Protein AF-A0A7J3FSD2-F1 (afdb_monomer_lite)

Foldseek 3Di:
DQDFDQQFKDKVNFRWDPDDWDWADPPPPPHTDIDTHTDPVVVVVVDDAAKDKIKIWGDRDPDIDIDIDIDGDFDADPVRHTDDPDDPDDDPPPDDDDDDDPDDDDDDDD

Sequence (110 aa):
MESVDVGTIRLEGVSAEPHPIELGDHDGDGVPDLMVKFDRSAVQSLLEPGEKELTVTGNWHAVLFKGSDVIRVIELDKDGKKVPLGRSGEHPGQSGQGSSRGEKRKPKAH

Radius of gyration: 27.94 Å; chains: 1; bounding box: 56×41×90 Å

Structure (mmCIF, N/CA/C/O backbone):
data_AF-A0A7J3FSD2-F1
#
_entry.id   AF-A0A7J3FSD2-F1
#
loop_
_atom_site.group_PDB
_atom_site.id
_atom_site.type_symbol
_atom_site.label_atom_id
_atom_site.label_alt_id
_atom_site.label_comp_id
_atom_site.label_asym_id
_atom_site.label_entity_id
_atom_site.label_seq_id
_atom_site.pdbx_PDB_ins_code
_atom_site.Cartn_x
_atom_site.Cartn_y
_atom_site.Cartn_z
_atom_site.occupancy
_atom_site.B_iso_or_equiv
_atom_site.auth_seq_id
_atom_site.auth_comp_id
_atom_site.auth_asym_id
_atom_site.auth_atom_id
_atom_site.pdbx_PDB_model_num
ATOM 1 N N . MET A 1 1 ? 15.103 -10.513 -16.582 1.00 47.69 1 MET A N 1
ATOM 2 C CA . MET A 1 1 ? 13.772 -10.197 -16.037 1.00 47.69 1 MET A CA 1
ATOM 3 C C . MET A 1 1 ? 13.987 -9.027 -15.110 1.00 47.69 1 MET A C 1
ATOM 5 O O . MET A 1 1 ? 14.665 -9.188 -14.106 1.00 47.69 1 MET A O 1
ATOM 9 N N . GLU A 1 2 ? 13.577 -7.845 -15.548 1.00 58.09 2 GLU A N 1
ATOM 10 C CA . GLU A 1 2 ? 13.629 -6.623 -14.748 1.00 58.09 2 GLU A CA 1
ATOM 11 C C . GLU A 1 2 ? 12.420 -6.676 -13.816 1.00 58.09 2 GLU A C 1
ATOM 13 O O . GLU A 1 2 ? 11.291 -6.782 -14.287 1.00 58.09 2 GLU A O 1
ATOM 18 N N . SER A 1 3 ? 12.659 -6.755 -12.510 1.00 69.06 3 SER A N 1
ATOM 19 C CA . SER A 1 3 ? 11.612 -6.930 -11.503 1.00 69.06 3 SER A CA 1
ATOM 20 C C . SER A 1 3 ? 11.653 -5.782 -10.505 1.00 69.06 3 SER A C 1
ATOM 22 O O . SER A 1 3 ? 12.734 -5.313 -10.143 1.00 69.06 3 SER A O 1
ATOM 24 N N . VAL A 1 4 ? 10.484 -5.371 -10.017 1.00 79.88 4 VAL A N 1
ATOM 25 C CA . VAL A 1 4 ? 10.365 -4.476 -8.858 1.00 79.88 4 VAL A CA 1
ATOM 26 C C . VAL A 1 4 ? 11.096 -5.081 -7.658 1.00 79.88 4 VAL A C 1
ATOM 28 O O . VAL A 1 4 ? 10.987 -6.282 -7.398 1.00 79.88 4 VAL A O 1
ATOM 31 N N . ASP A 1 5 ? 11.806 -4.249 -6.896 1.00 87.06 5 ASP A N 1
ATOM 32 C CA . ASP A 1 5 ? 12.377 -4.669 -5.618 1.00 87.06 5 ASP A CA 1
ATOM 33 C C . ASP A 1 5 ? 11.282 -4.680 -4.540 1.00 87.06 5 ASP A C 1
ATOM 35 O O . ASP A 1 5 ? 10.929 -3.640 -3.977 1.00 87.06 5 ASP A O 1
ATOM 39 N N . VAL A 1 6 ? 10.745 -5.868 -4.244 1.00 90.06 6 VAL A N 1
ATOM 40 C CA . VAL A 1 6 ? 9.673 -6.066 -3.252 1.00 90.06 6 VAL A CA 1
ATOM 41 C C . VAL A 1 6 ? 10.030 -5.482 -1.884 1.00 90.06 6 VAL A C 1
ATOM 43 O O . VAL A 1 6 ? 9.164 -4.913 -1.223 1.00 90.06 6 VAL A O 1
ATOM 46 N N . GLY A 1 7 ? 11.303 -5.536 -1.475 1.00 91.12 7 GLY A N 1
ATOM 47 C CA . GLY A 1 7 ? 11.747 -5.014 -0.178 1.00 91.12 7 GLY A CA 1
ATOM 48 C C . GLY A 1 7 ? 11.634 -3.492 -0.054 1.00 91.12 7 GLY A C 1
ATOM 49 O O . GLY A 1 7 ? 11.686 -2.946 1.050 1.00 91.12 7 GLY A O 1
ATOM 50 N N . THR A 1 8 ? 11.460 -2.798 -1.179 1.00 94.50 8 THR A N 1
ATOM 51 C CA . THR A 1 8 ? 11.295 -1.342 -1.225 1.00 94.50 8 THR A CA 1
ATOM 52 C C . THR A 1 8 ? 9.836 -0.906 -1.265 1.00 94.50 8 THR A C 1
ATOM 54 O O . THR A 1 8 ? 9.565 0.281 -1.077 1.00 94.50 8 THR A O 1
ATOM 57 N N . ILE A 1 9 ? 8.901 -1.838 -1.482 1.00 96.12 9 ILE A N 1
ATOM 58 C CA . ILE A 1 9 ? 7.482 -1.520 -1.608 1.00 96.12 9 ILE A CA 1
ATOM 59 C C . ILE A 1 9 ? 6.921 -1.095 -0.252 1.00 96.12 9 ILE A C 1
ATOM 61 O O . ILE A 1 9 ? 7.082 -1.784 0.761 1.00 96.12 9 ILE A O 1
ATOM 65 N N . ARG A 1 10 ? 6.228 0.046 -0.242 1.00 97.31 10 ARG A N 1
ATOM 66 C CA . ARG A 1 10 ? 5.559 0.604 0.932 1.00 97.31 10 ARG A CA 1
ATOM 67 C C . ARG A 1 10 ? 4.143 1.048 0.608 1.00 97.31 10 ARG A C 1
ATOM 69 O O . ARG A 1 10 ? 3.957 1.806 -0.341 1.00 97.31 10 ARG A O 1
ATOM 76 N N . LEU A 1 11 ? 3.189 0.658 1.448 1.00 97.50 11 LEU A N 1
ATOM 77 C CA . LEU A 1 11 ? 1.818 1.171 1.472 1.00 97.50 11 LEU A CA 1
ATOM 78 C C . LEU A 1 11 ? 1.687 2.142 2.644 1.00 97.50 11 LEU A C 1
ATOM 80 O O . LEU A 1 11 ? 1.789 1.716 3.791 1.00 97.50 11 LEU A O 1
ATOM 84 N N . GLU A 1 12 ? 1.521 3.439 2.375 1.00 96.81 12 GLU A N 1
ATOM 85 C CA . GLU A 1 1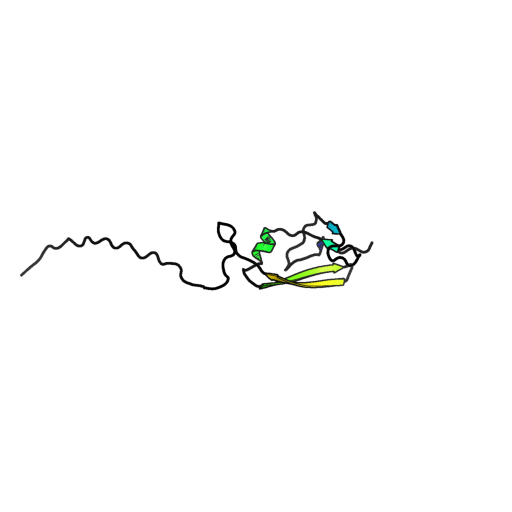2 ? 1.468 4.471 3.432 1.00 96.81 12 GLU A CA 1
ATOM 86 C C . GLU A 1 12 ? 2.638 4.366 4.444 1.00 96.81 12 GLU A C 1
ATOM 88 O O . GLU A 1 12 ? 2.505 4.596 5.644 1.00 96.81 12 GLU A O 1
ATOM 93 N N . GLY A 1 13 ? 3.815 3.956 3.956 1.00 95.25 13 GLY A N 1
ATOM 94 C CA . GLY A 1 13 ? 5.019 3.739 4.764 1.00 95.25 13 GLY A CA 1
ATOM 95 C C . GLY A 1 13 ? 5.195 2.325 5.338 1.00 95.25 13 GLY A C 1
ATOM 96 O O . GLY A 1 13 ? 6.328 1.974 5.684 1.00 95.25 13 GLY A O 1
ATOM 97 N N . VAL A 1 14 ? 4.149 1.491 5.373 1.00 97.12 14 VAL A N 1
ATOM 98 C CA . VAL A 1 14 ? 4.208 0.084 5.819 1.00 97.12 14 VAL A CA 1
ATOM 99 C C . VAL A 1 14 ? 4.897 -0.765 4.761 1.00 97.12 14 VAL A C 1
ATOM 101 O O . VAL A 1 14 ? 4.464 -0.792 3.612 1.00 97.12 14 VAL A O 1
ATOM 104 N N . SER A 1 15 ? 5.969 -1.457 5.145 1.00 97.31 15 SER A N 1
ATOM 105 C CA . SER A 1 15 ? 6.719 -2.332 4.240 1.00 97.31 15 SER A CA 1
ATOM 106 C C . SER A 1 15 ? 5.895 -3.546 3.808 1.00 97.31 15 SER A C 1
ATOM 108 O O . SER A 1 15 ? 5.198 -4.145 4.629 1.00 97.31 15 SER A O 1
ATOM 110 N N . ALA A 1 16 ? 6.027 -3.931 2.539 1.00 96.88 16 ALA A N 1
ATOM 111 C CA . ALA A 1 16 ? 5.499 -5.196 2.044 1.00 96.88 16 ALA A CA 1
ATOM 112 C C . ALA A 1 16 ? 6.163 -6.392 2.742 1.00 96.88 16 ALA A C 1
ATOM 114 O O . ALA A 1 16 ? 7.343 -6.357 3.107 1.00 96.88 16 ALA A O 1
ATOM 115 N N . GLU A 1 17 ? 5.401 -7.468 2.910 1.00 95.56 17 GLU A N 1
ATOM 116 C CA . GLU A 1 17 ? 5.940 -8.746 3.346 1.00 95.56 17 GLU A CA 1
ATOM 117 C C . GLU A 1 17 ? 6.797 -9.349 2.225 1.00 95.56 17 GLU A C 1
ATOM 119 O O . GLU A 1 17 ? 6.391 -9.338 1.060 1.00 95.56 17 GLU A O 1
ATOM 124 N N . PRO A 1 18 ? 7.971 -9.918 2.549 1.00 90.50 18 PRO A N 1
ATOM 125 C CA . PRO A 1 18 ? 8.826 -10.531 1.539 1.00 90.50 18 PRO A CA 1
ATOM 126 C C . PRO A 1 18 ? 8.195 -11.790 0.933 1.00 90.50 18 PRO A C 1
ATOM 128 O O . PRO A 1 18 ? 8.567 -12.175 -0.167 1.00 90.50 18 PRO A O 1
ATOM 131 N N . HIS A 1 19 ? 7.282 -12.450 1.654 1.00 89.50 19 HIS A N 1
ATOM 132 C CA . HIS A 1 19 ? 6.527 -13.614 1.199 1.00 89.50 19 HIS A CA 1
ATOM 133 C C . HIS A 1 19 ? 5.168 -13.661 1.918 1.00 89.50 19 HIS A C 1
ATOM 135 O O . HIS A 1 19 ? 5.123 -13.318 3.099 1.00 89.50 19 HIS A O 1
ATOM 141 N N . PRO A 1 20 ? 4.103 -14.170 1.273 1.00 91.25 20 PRO A N 1
ATOM 142 C CA . PRO A 1 20 ? 4.074 -14.671 -0.101 1.00 91.25 20 PRO A CA 1
ATOM 143 C C . PRO A 1 20 ? 4.048 -13.542 -1.143 1.00 91.25 20 PRO A C 1
ATOM 145 O O . PRO A 1 20 ? 3.492 -12.472 -0.904 1.00 91.25 20 PRO A O 1
ATOM 148 N N . ILE A 1 21 ? 4.626 -13.825 -2.310 1.00 90.44 21 ILE A N 1
ATOM 149 C CA . ILE A 1 21 ? 4.544 -12.999 -3.519 1.00 90.44 21 ILE A CA 1
ATOM 150 C C . ILE A 1 21 ? 3.830 -13.832 -4.583 1.00 90.44 21 ILE A C 1
ATOM 152 O O . ILE A 1 21 ? 4.119 -15.023 -4.722 1.00 90.44 21 ILE A O 1
ATOM 156 N N . GLU A 1 22 ? 2.917 -13.217 -5.326 1.00 90.12 22 GLU A N 1
ATOM 157 C CA . GLU A 1 22 ? 2.181 -13.865 -6.412 1.00 90.12 22 GLU A CA 1
ATOM 158 C C . GLU A 1 22 ? 2.396 -13.092 -7.717 1.00 90.12 22 GLU A C 1
ATOM 160 O O . GLU A 1 22 ? 2.443 -11.862 -7.718 1.00 90.12 22 GLU A O 1
ATOM 165 N N . LEU A 1 23 ? 2.588 -13.838 -8.806 1.00 89.94 23 LEU A N 1
ATOM 166 C CA . LEU A 1 23 ? 2.744 -13.311 -10.159 1.00 89.94 23 LEU A CA 1
ATOM 167 C C . LEU A 1 23 ? 1.596 -13.845 -11.015 1.00 89.94 23 LEU A C 1
ATOM 169 O O . LEU A 1 23 ? 1.460 -15.064 -11.151 1.00 89.94 23 LEU A O 1
ATOM 173 N N . GLY A 1 24 ? 0.801 -12.954 -11.599 1.00 88.38 24 GLY A N 1
ATOM 174 C CA . GLY A 1 24 ? -0.374 -13.310 -12.396 1.00 88.38 24 GLY A CA 1
ATOM 175 C C . GLY A 1 24 ? -0.983 -12.088 -13.070 1.00 88.38 24 GLY A C 1
ATOM 176 O O . GLY A 1 24 ? -0.728 -10.979 -12.644 1.00 88.38 24 GLY A O 1
ATOM 177 N N . ASP A 1 25 ? -1.753 -12.283 -14.133 1.00 90.81 25 ASP A N 1
ATOM 178 C CA . ASP A 1 25 ? -2.474 -11.203 -14.820 1.00 90.81 25 ASP A CA 1
ATOM 179 C C . ASP A 1 25 ? -3.812 -10.963 -14.097 1.00 90.81 25 ASP A C 1
ATOM 181 O O . ASP A 1 25 ? -4.747 -11.764 -14.212 1.00 90.81 25 ASP A O 1
ATOM 185 N N . HIS A 1 26 ? -3.859 -9.935 -13.251 1.00 88.75 26 HIS A N 1
ATOM 186 C CA . HIS A 1 26 ? -4.988 -9.640 -12.372 1.00 88.75 26 HIS A CA 1
ATOM 187 C C . HIS A 1 26 ? -5.928 -8.575 -12.938 1.00 88.75 26 HIS A C 1
ATOM 189 O O . HIS A 1 26 ? -7.068 -8.488 -12.464 1.00 88.75 26 HIS A O 1
ATOM 195 N N . ASP A 1 27 ? -5.502 -7.811 -13.945 1.00 88.50 27 ASP A N 1
ATOM 196 C CA . ASP A 1 27 ? -6.334 -6.816 -14.627 1.00 88.50 27 ASP A CA 1
ATOM 197 C C . ASP A 1 27 ? -6.743 -7.202 -16.065 1.00 88.50 27 ASP A C 1
ATOM 199 O O . ASP A 1 27 ? -7.661 -6.597 -16.629 1.00 88.50 27 ASP A O 1
ATOM 203 N N . GLY A 1 28 ? -6.190 -8.290 -16.603 1.00 91.81 28 GLY A N 1
ATOM 204 C CA . GLY A 1 28 ? -6.570 -8.894 -17.877 1.00 91.81 28 GLY A CA 1
ATOM 205 C C . GLY A 1 28 ? -5.906 -8.254 -19.094 1.00 91.81 28 GLY A C 1
ATOM 206 O O . GLY A 1 28 ? -6.449 -8.373 -20.200 1.00 91.81 28 GLY A O 1
ATOM 207 N N . ASP A 1 29 ? -4.784 -7.556 -18.920 1.00 94.12 29 ASP A N 1
ATOM 208 C CA . ASP A 1 29 ? -4.060 -6.894 -20.007 1.00 94.12 29 ASP A CA 1
ATOM 209 C C . ASP A 1 29 ? -3.029 -7.803 -20.716 1.00 94.12 29 ASP A C 1
ATOM 211 O O . ASP A 1 29 ? -2.473 -7.438 -21.760 1.00 94.12 29 ASP A O 1
ATOM 215 N N . GLY A 1 30 ? -2.829 -9.025 -20.211 1.00 92.19 30 GLY A N 1
ATOM 216 C CA . GLY A 1 30 ? -1.872 -10.002 -20.728 1.00 92.19 30 GLY A CA 1
ATOM 217 C C . GLY A 1 30 ? -0.436 -9.819 -20.222 1.00 92.19 30 GLY A C 1
ATOM 218 O O . GLY A 1 30 ? 0.454 -10.566 -20.650 1.00 92.19 30 GLY A O 1
ATOM 219 N N . VAL A 1 31 ? -0.191 -8.863 -19.324 1.00 89.25 31 VAL A N 1
ATOM 220 C CA . VAL A 1 31 ? 1.075 -8.618 -18.630 1.00 89.25 31 VAL A CA 1
ATOM 221 C C . VAL A 1 31 ? 0.962 -9.151 -17.193 1.00 89.25 31 VAL A C 1
ATOM 223 O O . VAL A 1 31 ? -0.009 -8.884 -16.501 1.00 89.25 31 VAL A O 1
ATOM 226 N N . PRO A 1 32 ? 1.936 -9.938 -16.696 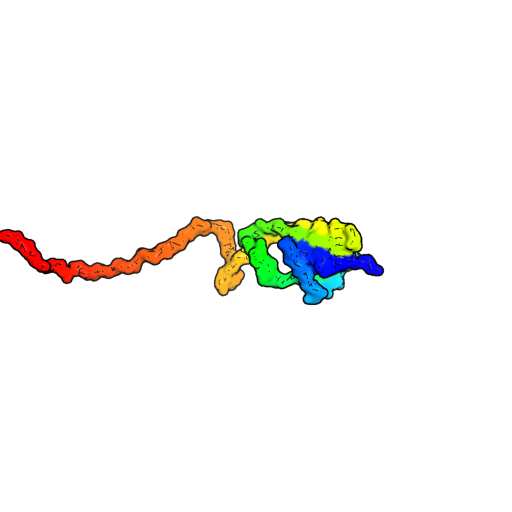1.00 87.88 32 PRO A N 1
ATOM 227 C CA . PRO A 1 32 ? 1.891 -10.399 -15.312 1.00 87.88 32 PRO A CA 1
ATOM 228 C C . PRO A 1 32 ? 2.051 -9.248 -14.310 1.00 87.88 32 PRO A C 1
ATOM 230 O O . PRO A 1 32 ? 3.073 -8.557 -14.311 1.00 87.88 32 PRO A O 1
ATOM 233 N N . ASP A 1 33 ? 1.105 -9.134 -13.388 1.00 88.75 33 ASP A N 1
ATOM 234 C CA . ASP A 1 33 ? 1.167 -8.268 -12.221 1.00 88.75 33 ASP A CA 1
ATOM 235 C C . ASP A 1 33 ? 1.943 -8.910 -11.073 1.00 88.75 33 ASP A C 1
ATOM 237 O O . ASP A 1 33 ? 1.952 -10.128 -10.864 1.00 88.75 33 ASP A O 1
ATOM 241 N N . LEU A 1 34 ? 2.556 -8.045 -10.269 1.00 90.00 34 LEU A N 1
ATOM 242 C CA . LEU A 1 34 ? 3.174 -8.396 -9.002 1.00 90.00 34 LEU A CA 1
ATOM 243 C C . LEU A 1 34 ? 2.211 -8.096 -7.852 1.00 90.00 34 LEU A C 1
ATOM 245 O O . LEU A 1 34 ? 1.966 -6.935 -7.525 1.00 90.00 34 LEU A O 1
ATOM 249 N N . MET A 1 35 ? 1.744 -9.137 -7.168 1.00 92.19 35 MET A N 1
ATOM 250 C CA . MET A 1 35 ? 0.990 -8.994 -5.928 1.00 92.19 35 MET A CA 1
ATOM 251 C C . MET A 1 35 ? 1.870 -9.247 -4.707 1.00 92.19 35 MET A C 1
ATOM 253 O O . MET A 1 35 ? 2.544 -10.273 -4.591 1.00 92.19 35 MET A O 1
ATOM 257 N N . VAL A 1 36 ? 1.786 -8.332 -3.744 1.00 94.06 36 VAL A N 1
ATOM 258 C CA . VAL A 1 36 ? 2.447 -8.432 -2.438 1.00 94.06 36 VAL A CA 1
ATOM 259 C C . VAL A 1 36 ? 1.424 -8.385 -1.310 1.00 94.06 36 VAL A C 1
ATOM 261 O O . VAL A 1 36 ? 0.285 -7.945 -1.491 1.00 94.06 36 VAL A O 1
ATOM 264 N N . LYS A 1 37 ? 1.820 -8.856 -0.129 1.00 95.25 37 LYS A N 1
AT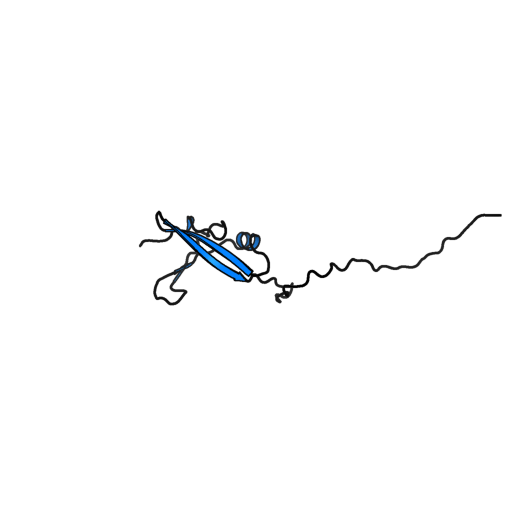OM 265 C CA . LYS A 1 37 ? 1.007 -8.787 1.090 1.00 95.25 37 LYS A CA 1
ATOM 266 C C . LYS A 1 37 ? 1.602 -7.779 2.068 1.00 95.25 37 LYS A C 1
ATOM 268 O O . LYS A 1 37 ? 2.770 -7.417 1.971 1.00 95.25 37 LYS A O 1
ATOM 273 N N . PHE A 1 38 ? 0.776 -7.315 2.994 1.00 96.19 38 PHE A N 1
ATOM 274 C CA . PHE A 1 38 ? 1.161 -6.411 4.073 1.00 96.19 38 PHE A CA 1
ATOM 275 C C . PHE A 1 38 ? 0.605 -6.955 5.381 1.00 96.19 38 PHE A C 1
ATOM 277 O O . PHE A 1 38 ? -0.473 -7.564 5.384 1.00 96.19 38 PHE A O 1
ATOM 284 N N . ASP A 1 39 ? 1.295 -6.673 6.486 1.00 96.00 39 ASP A N 1
ATOM 285 C CA . ASP A 1 39 ? 0.773 -7.010 7.804 1.00 96.00 39 ASP A CA 1
ATOM 286 C C . ASP A 1 39 ? -0.577 -6.317 8.024 1.00 96.00 39 ASP A C 1
ATOM 288 O O . ASP A 1 39 ? -0.717 -5.091 7.941 1.00 96.00 39 ASP A O 1
ATOM 292 N N . ARG A 1 40 ? -1.592 -7.129 8.319 1.00 94.12 40 ARG A N 1
ATOM 293 C CA . ARG A 1 40 ? -2.965 -6.648 8.453 1.00 94.12 40 ARG A CA 1
ATOM 294 C C . ARG A 1 40 ? -3.102 -5.655 9.600 1.00 94.12 40 ARG A C 1
ATOM 296 O O . ARG A 1 40 ? -3.846 -4.690 9.456 1.00 94.12 40 ARG A O 1
ATOM 303 N N . SER A 1 41 ? -2.431 -5.895 10.727 1.00 95.38 41 SER A N 1
ATOM 304 C CA . SER A 1 41 ? -2.572 -5.047 11.913 1.00 95.38 41 SER A CA 1
ATOM 305 C C . SER A 1 41 ? -1.961 -3.662 11.691 1.00 95.38 41 SER A C 1
ATOM 307 O O . SER A 1 41 ? -2.583 -2.653 12.027 1.00 95.38 41 SER A O 1
ATOM 309 N N . ALA A 1 42 ? -0.809 -3.608 11.021 1.00 96.00 42 ALA A N 1
ATOM 310 C CA . ALA A 1 42 ? -0.138 -2.385 10.621 1.00 96.00 42 ALA A CA 1
ATOM 311 C C . ALA A 1 42 ? -1.009 -1.579 9.656 1.00 96.00 42 ALA A C 1
ATOM 313 O O . ALA A 1 42 ? -1.267 -0.409 9.918 1.00 96.00 42 ALA A O 1
ATOM 314 N N . VAL A 1 43 ? -1.547 -2.202 8.602 1.00 94.88 43 VAL A N 1
ATOM 315 C CA . VAL A 1 43 ? -2.434 -1.500 7.658 1.00 94.88 43 VAL A CA 1
ATOM 316 C C . VAL A 1 43 ? -3.715 -1.027 8.345 1.00 94.88 43 VAL A C 1
ATOM 318 O O . VAL A 1 43 ? -4.107 0.120 8.165 1.00 94.88 43 VAL A O 1
ATOM 321 N N . GLN A 1 44 ? -4.347 -1.853 9.184 1.00 93.56 44 GLN A N 1
ATOM 322 C CA . GLN A 1 44 ? -5.555 -1.455 9.917 1.00 93.56 44 GLN A CA 1
ATOM 323 C C . GLN A 1 44 ? -5.321 -0.249 10.834 1.00 93.56 44 GLN A C 1
ATOM 325 O O . GLN A 1 44 ? -6.219 0.573 10.971 1.00 93.56 44 GLN A O 1
ATOM 330 N N . SER A 1 45 ? -4.126 -0.108 11.416 1.00 94.19 45 SER A N 1
ATOM 331 C CA . SER A 1 45 ? -3.792 1.039 12.270 1.00 94.19 45 SER A CA 1
ATOM 332 C C . SER A 1 45 ? -3.719 2.381 11.525 1.00 94.19 45 SER A C 1
ATOM 334 O O . SER A 1 45 ? -3.749 3.430 12.162 1.00 94.19 45 SER A O 1
ATOM 336 N N . LEU A 1 46 ? -3.650 2.354 10.188 1.00 93.31 46 LEU A N 1
ATOM 337 C CA . LEU A 1 46 ? -3.604 3.540 9.326 1.00 93.31 46 LEU A CA 1
ATOM 338 C C . LEU A 1 46 ? -4.977 3.966 8.790 1.00 93.31 46 LEU A C 1
ATOM 340 O O . LEU A 1 46 ? -5.091 5.001 8.127 1.00 93.31 46 LEU A O 1
ATOM 344 N N . LEU A 1 47 ? -6.001 3.140 9.006 1.00 93.75 47 LEU A N 1
ATOM 345 C CA . LEU A 1 47 ? -7.301 3.275 8.366 1.00 93.75 47 LEU A CA 1
ATOM 346 C C . LEU A 1 47 ? -8.361 3.751 9.355 1.00 93.75 47 LEU A C 1
ATOM 348 O O . LEU A 1 47 ? -8.491 3.232 10.460 1.00 93.75 47 LEU A O 1
ATOM 352 N N . GLU A 1 48 ? -9.183 4.686 8.894 1.00 92.00 48 GLU A N 1
ATOM 353 C CA . GLU A 1 48 ? -10.388 5.146 9.580 1.00 92.00 48 GLU A CA 1
ATOM 354 C C . GLU A 1 48 ? -11.610 4.833 8.706 1.00 92.00 48 GLU A C 1
ATOM 356 O O . GLU A 1 48 ? -11.476 4.822 7.478 1.00 92.00 48 GLU A O 1
ATOM 361 N N . PRO A 1 49 ? -12.796 4.567 9.290 1.00 93.44 49 PRO A N 1
ATOM 362 C CA . PRO A 1 49 ? -14.014 4.354 8.515 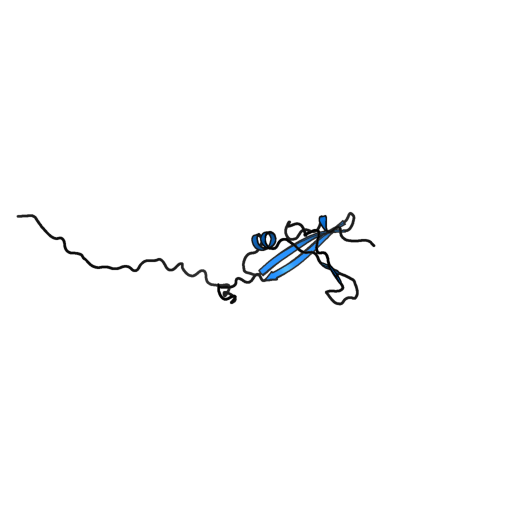1.00 93.44 49 PRO A CA 1
ATOM 363 C C . PRO A 1 49 ? -14.287 5.521 7.556 1.00 93.44 49 PRO A C 1
ATOM 365 O O . PRO A 1 49 ? -14.312 6.678 7.972 1.00 93.44 49 PRO A O 1
ATOM 368 N N . GLY A 1 50 ? -14.546 5.216 6.282 1.00 93.12 50 GLY A N 1
ATOM 369 C CA . GLY A 1 50 ? -14.765 6.221 5.238 1.00 93.12 50 GLY A CA 1
ATOM 370 C C . GLY A 1 50 ? -13.926 5.998 3.987 1.00 93.12 50 GLY A C 1
ATOM 371 O O . GLY A 1 50 ? -13.342 4.933 3.792 1.00 93.12 50 GLY A O 1
ATOM 372 N N . GLU A 1 51 ? -13.922 6.991 3.102 1.00 95.44 51 GLU A N 1
ATOM 373 C CA . GLU A 1 51 ? -13.051 7.001 1.926 1.00 95.44 51 GLU A CA 1
ATOM 374 C C . GLU A 1 51 ? -11.643 7.435 2.326 1.00 95.44 51 GLU A C 1
ATOM 376 O O . GLU A 1 51 ? -11.459 8.432 3.026 1.00 95.44 51 GLU A O 1
ATOM 381 N N . LYS A 1 52 ? -10.647 6.672 1.882 1.00 94.75 52 LYS A N 1
ATOM 382 C CA . LYS A 1 52 ? -9.241 6.917 2.176 1.00 94.75 52 LYS A CA 1
ATOM 383 C C . LYS A 1 52 ? -8.425 6.703 0.913 1.00 94.75 52 LYS A C 1
ATOM 385 O O . LYS A 1 52 ? -8.419 5.605 0.362 1.00 94.75 52 LYS A O 1
ATOM 390 N N . GLU A 1 53 ? -7.729 7.749 0.481 1.00 96.50 53 GLU A N 1
ATOM 391 C CA . GLU A 1 53 ? -6.666 7.614 -0.511 1.00 96.50 53 GLU A CA 1
ATOM 392 C C . GLU A 1 53 ? -5.465 6.925 0.140 1.00 96.50 53 GLU A C 1
ATOM 394 O O . GLU A 1 53 ? -5.037 7.316 1.231 1.00 96.50 53 GLU A O 1
ATOM 399 N N . LEU A 1 54 ? -4.962 5.890 -0.524 1.00 96.62 54 LEU A N 1
ATOM 400 C CA . LEU A 1 54 ? -3.764 5.161 -0.156 1.00 96.62 54 LEU A CA 1
ATOM 401 C C . LEU A 1 54 ? -2.737 5.256 -1.272 1.00 96.62 54 LEU A C 1
ATOM 403 O O . LEU A 1 54 ? -3.063 5.126 -2.447 1.00 96.62 54 LEU A O 1
ATOM 407 N N . THR A 1 55 ? -1.486 5.426 -0.879 1.00 97.88 55 THR A N 1
ATOM 408 C CA . THR A 1 55 ? -0.328 5.532 -1.750 1.00 97.88 55 THR A CA 1
ATOM 409 C C . THR A 1 55 ? 0.556 4.302 -1.596 1.00 97.88 55 THR A C 1
ATOM 411 O O . THR A 1 55 ? 1.016 3.977 -0.496 1.00 97.88 55 THR A O 1
ATOM 414 N N . VAL A 1 56 ? 0.888 3.683 -2.725 1.00 96.88 56 VAL A N 1
ATOM 415 C CA . VAL A 1 56 ? 1.962 2.699 -2.850 1.00 96.88 56 VAL A CA 1
ATOM 416 C C . VAL A 1 56 ? 3.188 3.367 -3.459 1.00 96.88 56 VAL A C 1
ATOM 418 O O . VAL A 1 56 ? 3.104 4.082 -4.457 1.00 96.88 56 VAL A O 1
ATOM 421 N N . THR A 1 57 ? 4.346 3.118 -2.862 1.00 97.06 57 THR A N 1
ATOM 422 C CA . THR A 1 57 ? 5.655 3.530 -3.384 1.00 97.06 57 THR A CA 1
ATOM 423 C C . THR A 1 57 ? 6.594 2.340 -3.445 1.00 97.06 57 THR A C 1
ATOM 425 O O . THR A 1 57 ? 6.391 1.360 -2.733 1.00 97.06 57 THR A O 1
ATOM 428 N N . GLY A 1 58 ? 7.630 2.429 -4.269 1.00 94.75 58 GLY A N 1
ATOM 429 C CA . GLY A 1 58 ? 8.681 1.420 -4.346 1.00 94.75 58 GLY A CA 1
ATOM 430 C C . GLY A 1 58 ? 9.717 1.788 -5.396 1.00 94.75 58 GLY A C 1
ATOM 431 O O . GLY A 1 58 ? 9.591 2.810 -6.070 1.00 94.75 58 GLY A O 1
ATOM 432 N N . ASN A 1 59 ? 10.741 0.956 -5.541 1.00 92.62 59 ASN A N 1
ATOM 433 C CA . ASN A 1 59 ? 11.792 1.157 -6.527 1.00 92.62 59 ASN A CA 1
ATOM 434 C C . ASN A 1 59 ? 11.692 0.126 -7.652 1.00 92.62 59 ASN A C 1
ATOM 436 O O . ASN A 1 59 ? 11.653 -1.086 -7.429 1.00 92.62 59 ASN A O 1
ATOM 440 N N . TRP A 1 60 ? 11.725 0.632 -8.879 1.00 86.81 60 TRP A N 1
ATOM 441 C CA . TRP A 1 60 ? 12.033 -0.123 -10.082 1.00 86.81 60 TRP A CA 1
ATOM 442 C C . TRP A 1 60 ? 13.457 0.250 -10.500 1.00 86.81 60 TRP A C 1
ATOM 444 O O . TRP A 1 60 ? 13.701 1.342 -11.019 1.00 86.81 60 TRP A O 1
ATOM 454 N N . HIS A 1 61 ? 14.427 -0.629 -10.237 1.00 85.00 61 HIS A N 1
ATOM 455 C CA . HIS A 1 61 ? 15.853 -0.312 -10.380 1.00 85.00 61 HIS A CA 1
ATOM 456 C C . HIS A 1 61 ? 16.235 0.972 -9.610 1.00 85.00 61 HIS A C 1
ATOM 458 O O . HIS A 1 61 ? 16.108 1.027 -8.391 1.00 85.00 61 HIS A O 1
ATOM 464 N N . ALA A 1 62 ? 16.712 2.005 -10.309 1.00 85.94 62 ALA A N 1
ATOM 465 C CA . ALA A 1 62 ? 17.090 3.294 -9.732 1.00 85.94 62 ALA A CA 1
ATOM 466 C C . ALA A 1 62 ? 15.949 4.331 -9.763 1.00 85.94 62 ALA A C 1
ATOM 468 O O . ALA A 1 62 ? 16.176 5.499 -9.450 1.00 85.94 62 ALA A O 1
ATOM 469 N N . VAL A 1 63 ? 14.743 3.929 -10.177 1.00 90.94 63 VAL A N 1
ATOM 470 C CA . VAL A 1 63 ? 13.588 4.815 -10.343 1.00 90.94 63 VAL A CA 1
ATOM 471 C C . VAL A 1 63 ? 12.567 4.539 -9.247 1.00 90.94 63 VAL A C 1
ATOM 473 O O . VAL A 1 63 ? 12.097 3.415 -9.089 1.00 90.94 63 VAL A O 1
ATOM 476 N N . LEU A 1 64 ? 12.196 5.584 -8.511 1.00 93.12 64 LEU A N 1
ATOM 477 C CA . LEU A 1 64 ? 11.082 5.539 -7.569 1.00 93.12 64 LEU A CA 1
ATOM 478 C C . LEU A 1 64 ? 9.762 5.597 -8.348 1.00 93.12 64 LEU A C 1
ATOM 480 O O . LEU A 1 64 ? 9.562 6.512 -9.149 1.00 93.12 64 LEU A O 1
ATOM 484 N N . PHE A 1 65 ? 8.845 4.675 -8.075 1.00 93.94 65 PHE A N 1
ATOM 485 C CA . PHE A 1 65 ? 7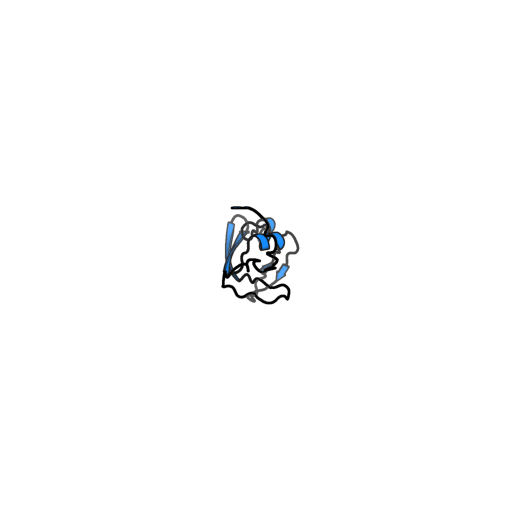.465 4.758 -8.541 1.00 93.94 65 PHE A CA 1
ATOM 486 C C . PHE A 1 65 ? 6.516 5.123 -7.395 1.00 93.94 65 PHE A C 1
ATOM 488 O O . PHE A 1 65 ? 6.799 4.888 -6.215 1.00 93.94 65 PHE A O 1
ATOM 495 N N . LYS A 1 66 ? 5.371 5.703 -7.766 1.00 96.25 66 LYS A N 1
ATOM 496 C CA . LYS A 1 66 ? 4.267 6.051 -6.870 1.00 96.25 66 LYS A CA 1
ATOM 497 C C . LYS A 1 66 ? 2.941 5.808 -7.589 1.00 96.25 66 LYS A C 1
ATOM 499 O O . LYS A 1 66 ? 2.765 6.297 -8.701 1.00 96.25 66 LYS A O 1
ATOM 504 N N . GLY A 1 67 ? 2.020 5.113 -6.933 1.00 95.56 67 GLY A N 1
ATOM 505 C CA . GLY A 1 67 ? 0.627 4.970 -7.353 1.00 95.56 67 GLY A CA 1
ATOM 506 C C . GLY A 1 67 ? -0.303 5.261 -6.182 1.00 95.56 67 GLY A C 1
ATOM 507 O O . GLY A 1 67 ? 0.068 5.001 -5.039 1.00 95.56 67 GLY A O 1
ATOM 508 N N . SER A 1 68 ? -1.483 5.806 -6.460 1.00 96.69 68 SER A N 1
ATOM 509 C CA . SER A 1 68 ? -2.505 6.068 -5.446 1.00 96.69 68 SER A CA 1
ATOM 510 C C . SER A 1 68 ? -3.854 5.525 -5.893 1.00 96.69 68 SER A C 1
ATOM 512 O O . SER A 1 68 ? -4.167 5.580 -7.082 1.00 96.69 68 SER A O 1
ATOM 514 N N . ASP A 1 69 ? -4.649 5.053 -4.939 1.00 96.12 69 ASP A N 1
ATOM 515 C CA . ASP A 1 69 ? -6.043 4.666 -5.156 1.00 96.12 69 ASP A CA 1
ATOM 516 C C . ASP A 1 69 ? -6.898 4.983 -3.919 1.00 96.12 69 ASP A C 1
ATOM 518 O O . ASP A 1 69 ? -6.381 5.107 -2.807 1.00 96.12 69 ASP A O 1
ATOM 522 N N . VAL A 1 70 ? -8.210 5.132 -4.102 1.00 95.38 70 VAL A N 1
ATOM 523 C CA . VAL A 1 70 ? -9.160 5.417 -3.022 1.00 95.38 70 VAL A CA 1
ATOM 524 C C . VAL A 1 70 ? -9.907 4.148 -2.644 1.00 95.38 70 VAL A C 1
ATOM 526 O O . VAL A 1 70 ? -10.684 3.599 -3.421 1.00 95.38 70 VAL A O 1
ATOM 529 N N . ILE A 1 71 ? -9.744 3.726 -1.392 1.00 94.19 71 ILE A N 1
ATOM 530 C CA . ILE A 1 71 ? -10.524 2.631 -0.819 1.00 94.19 71 ILE A CA 1
ATOM 531 C C . ILE A 1 71 ? -11.634 3.166 0.082 1.00 94.19 71 ILE A C 1
ATOM 533 O O . ILE A 1 71 ? -11.536 4.252 0.653 1.00 94.19 71 ILE A O 1
ATOM 537 N N . ARG A 1 72 ? -12.679 2.358 0.281 1.00 94.31 72 ARG A N 1
ATOM 538 C CA . ARG A 1 72 ? -13.701 2.610 1.301 1.00 94.31 72 ARG A CA 1
ATOM 539 C C . ARG A 1 72 ? -13.552 1.633 2.460 1.00 94.31 72 ARG A C 1
ATOM 541 O O . ARG A 1 72 ? -13.824 0.441 2.310 1.00 94.31 72 ARG A O 1
ATOM 548 N N . VAL A 1 73 ? -13.199 2.158 3.626 1.00 92.50 73 VAL A N 1
ATOM 549 C CA . VAL A 1 73 ? -13.104 1.428 4.891 1.00 92.50 73 VAL A CA 1
ATOM 550 C C . VAL A 1 73 ? -14.492 1.341 5.517 1.00 92.50 73 VAL A C 1
ATOM 552 O O . VAL A 1 73 ? -15.173 2.350 5.708 1.00 92.50 73 VAL A O 1
ATOM 555 N N . ILE A 1 74 ? -14.929 0.119 5.814 1.00 90.25 74 ILE A N 1
ATOM 556 C CA . ILE A 1 74 ? -16.259 -0.163 6.355 1.00 90.25 74 ILE A CA 1
ATOM 557 C C . ILE A 1 74 ? -16.093 -0.698 7.772 1.00 90.25 74 ILE A C 1
ATOM 559 O O . ILE A 1 74 ? -15.420 -1.708 7.975 1.00 90.25 74 ILE A O 1
ATOM 563 N N . GLU A 1 75 ? -16.741 -0.050 8.733 1.00 86.00 75 GLU A N 1
ATOM 564 C CA . GLU A 1 75 ? -16.870 -0.584 10.082 1.00 86.00 75 GLU A CA 1
ATOM 565 C C . GLU A 1 75 ? -18.040 -1.578 10.132 1.00 86.00 75 GLU A C 1
ATOM 567 O O . GLU A 1 75 ? -19.099 -1.377 9.522 1.00 86.00 75 GLU A O 1
ATOM 572 N N . LEU A 1 76 ? -17.814 -2.696 10.816 1.00 84.06 76 LEU A N 1
ATOM 573 C CA . LEU A 1 76 ? -18.799 -3.751 11.004 1.00 84.06 76 LEU A CA 1
ATOM 574 C C . LEU A 1 76 ? -19.185 -3.823 12.484 1.00 84.06 76 LEU A C 1
ATOM 576 O O . LEU A 1 76 ? -18.330 -3.667 13.354 1.00 84.06 76 LEU A O 1
ATOM 580 N N . ASP A 1 77 ? -20.459 -4.081 12.768 1.00 82.50 77 ASP A N 1
ATOM 581 C CA . ASP A 1 77 ? -20.929 -4.374 14.118 1.00 82.50 77 ASP A CA 1
ATOM 582 C C . ASP A 1 77 ? -20.497 -5.779 14.583 1.00 82.50 77 ASP A C 1
ATOM 584 O O . ASP A 1 77 ? -19.838 -6.537 13.865 1.00 82.50 77 ASP A O 1
ATOM 588 N N . LYS A 1 78 ? -20.887 -6.146 15.811 1.00 77.00 78 LYS A N 1
ATOM 589 C CA . LYS A 1 78 ? -20.575 -7.458 16.407 1.00 77.00 78 LYS A CA 1
ATOM 590 C C . LYS A 1 78 ? -21.137 -8.646 15.612 1.00 77.00 78 LYS A C 1
ATOM 592 O O . LYS A 1 78 ? -20.637 -9.754 15.785 1.00 77.00 78 LYS A O 1
ATOM 597 N N . ASP A 1 79 ? -22.126 -8.413 14.750 1.00 83.19 79 ASP A N 1
ATOM 598 C CA . ASP A 1 79 ? -22.745 -9.413 13.878 1.00 83.19 79 ASP A CA 1
ATOM 599 C C . ASP A 1 79 ? -22.180 -9.368 12.442 1.00 83.19 79 ASP A C 1
ATOM 601 O O . ASP A 1 79 ? -22.662 -10.086 11.564 1.00 83.19 79 ASP A O 1
ATOM 605 N N . GLY A 1 80 ? -21.184 -8.516 12.166 1.00 76.06 80 GLY A N 1
ATOM 606 C CA . GLY A 1 80 ? -20.601 -8.347 10.836 1.00 76.06 80 GLY A CA 1
ATOM 607 C C . GLY A 1 80 ? -21.427 -7.471 9.885 1.00 76.06 80 GLY A C 1
ATOM 608 O O . GLY A 1 80 ? -21.192 -7.500 8.675 1.00 76.06 80 GLY A O 1
ATOM 609 N N . LYS A 1 81 ? -22.403 -6.699 10.381 1.00 77.50 81 LYS A N 1
ATOM 610 C CA . LYS A 1 81 ? -23.213 -5.788 9.556 1.00 77.50 81 LYS A CA 1
ATOM 611 C C . LYS A 1 81 ? -22.556 -4.419 9.469 1.00 77.50 81 LYS A C 1
ATOM 613 O O . LYS A 1 81 ? -22.022 -3.911 10.447 1.00 77.50 81 LYS A O 1
ATOM 618 N N . LYS A 1 82 ? -22.638 -3.796 8.292 1.00 72.94 82 LYS A N 1
ATOM 619 C CA . LYS A 1 82 ? -22.100 -2.449 8.057 1.00 72.94 82 LYS A CA 1
ATOM 620 C C . LYS A 1 82 ? -22.761 -1.451 9.003 1.00 72.94 82 LYS A C 1
ATOM 622 O O . LYS A 1 82 ? -23.986 -1.313 8.966 1.00 72.94 82 LYS A O 1
ATOM 627 N N . VAL A 1 83 ? -21.971 -0.727 9.791 1.00 72.31 83 VAL A N 1
ATOM 628 C CA . VAL A 1 83 ? -22.500 0.417 10.537 1.00 72.31 83 VAL A CA 1
ATOM 629 C C . VAL A 1 83 ? -22.676 1.597 9.570 1.00 72.31 83 VAL A C 1
ATOM 631 O O . VAL A 1 83 ? -21.795 1.855 8.743 1.00 72.31 83 VAL A O 1
ATOM 634 N N . PRO A 1 84 ? -23.817 2.306 9.592 1.00 67.81 84 PRO A N 1
ATOM 635 C CA . PRO A 1 84 ? -23.987 3.504 8.781 1.00 67.81 84 PRO A CA 1
ATOM 636 C C . PRO A 1 84 ? -22.988 4.587 9.207 1.00 67.81 84 PRO A C 1
ATOM 638 O O . PRO A 1 84 ? -22.991 5.013 10.362 1.00 67.81 84 PRO A O 1
ATOM 641 N N . LEU A 1 85 ? -22.160 5.067 8.273 1.00 62.19 85 LEU A N 1
ATOM 642 C CA . LEU A 1 85 ? -21.332 6.252 8.496 1.00 62.19 85 LEU A CA 1
ATOM 643 C C . LEU A 1 85 ? -22.248 7.481 8.614 1.00 62.19 85 LEU A C 1
ATOM 645 O O . LEU A 1 85 ? -22.670 8.051 7.611 1.00 62.19 85 LEU A O 1
ATOM 649 N N . GLY A 1 86 ? -22.583 7.865 9.849 1.00 50.56 86 GLY A N 1
ATOM 650 C CA . GLY A 1 86 ? -23.248 9.134 10.151 1.00 50.56 86 GLY A CA 1
ATOM 651 C C . GLY A 1 86 ? -24.419 9.045 11.129 1.00 50.56 86 GLY A C 1
ATOM 652 O O . GLY A 1 86 ? -25.579 9.044 10.728 1.00 50.56 86 GLY A O 1
ATOM 653 N N . ARG A 1 87 ? -24.111 9.090 12.425 1.00 42.56 87 ARG A N 1
ATOM 654 C CA . ARG A 1 87 ? -24.382 10.243 13.303 1.00 42.56 87 ARG A CA 1
ATOM 655 C C . ARG A 1 87 ? -23.564 10.027 14.569 1.00 42.56 87 ARG A C 1
ATOM 657 O O . ARG A 1 87 ? -23.787 9.065 15.295 1.00 42.56 87 ARG A O 1
ATOM 664 N N . SER A 1 88 ? -22.633 10.935 14.833 1.00 52.22 88 SER A N 1
ATOM 665 C CA . SER A 1 88 ? -22.155 11.214 16.183 1.00 52.22 88 SER A CA 1
ATOM 666 C C . SER A 1 88 ? -23.363 11.628 17.031 1.00 52.22 88 SER A C 1
ATOM 668 O O . SER A 1 88 ? -23.723 12.796 17.123 1.00 52.22 88 SER A O 1
ATOM 670 N N . GLY A 1 89 ? -24.060 10.634 17.567 1.00 44.12 89 GLY A N 1
ATOM 671 C CA . GLY A 1 89 ? -25.223 10.783 18.419 1.00 44.12 89 GLY A CA 1
ATOM 672 C C . GLY A 1 89 ? -24.971 10.002 19.690 1.00 44.12 89 GLY A C 1
ATOM 673 O O . GLY A 1 89 ? -25.182 8.799 19.718 1.00 44.12 89 GLY A O 1
ATOM 674 N N . GLU A 1 90 ? -24.485 10.724 20.696 1.00 40.12 90 GLU A N 1
ATOM 675 C CA . GLU A 1 90 ? -24.787 10.491 22.107 1.00 40.12 90 GLU A CA 1
ATOM 676 C C . GLU A 1 90 ? -24.416 9.104 22.657 1.00 40.12 90 GLU A C 1
ATOM 678 O O . GLU A 1 90 ? -25.144 8.122 22.537 1.00 40.12 90 GLU A O 1
ATOM 683 N N . HIS A 1 91 ? -23.322 9.064 23.423 1.00 43.72 91 HIS A N 1
ATOM 684 C CA . HIS A 1 91 ? -23.251 8.147 24.556 1.00 43.72 91 HIS A CA 1
ATOM 685 C C . HIS A 1 91 ? -24.552 8.289 25.364 1.00 43.72 91 HIS A C 1
ATOM 687 O O . HIS A 1 91 ? -24.804 9.386 25.874 1.00 43.72 91 HIS A O 1
ATOM 693 N N . PRO A 1 92 ? -25.371 7.234 25.540 1.00 44.56 92 PRO A N 1
ATOM 694 C CA . PRO A 1 92 ? -26.441 7.286 26.513 1.00 44.56 92 PRO A CA 1
ATOM 695 C C . PRO A 1 92 ? -25.766 7.382 27.875 1.00 44.56 92 PRO A C 1
ATOM 697 O O . PRO A 1 92 ? -25.181 6.416 28.374 1.00 44.56 92 PRO A O 1
ATOM 700 N N . GLY A 1 93 ? -25.795 8.586 28.444 1.00 40.72 93 GLY A N 1
ATOM 701 C CA . GLY A 1 93 ? -25.462 8.806 29.834 1.00 40.72 93 GLY A CA 1
ATOM 702 C C . GLY A 1 93 ? -26.259 7.818 30.672 1.00 40.72 93 GLY A C 1
ATOM 703 O O . GLY A 1 93 ? -27.487 7.769 30.610 1.00 40.72 93 GLY A O 1
ATOM 704 N N . GLN A 1 94 ? -25.551 7.005 31.447 1.00 52.59 94 GLN A N 1
ATOM 705 C CA . GLN A 1 94 ? -26.149 6.285 32.556 1.00 52.59 94 GLN A CA 1
ATOM 706 C C . GLN A 1 94 ? -26.669 7.321 33.561 1.00 52.59 94 GLN A C 1
ATOM 708 O O . GLN A 1 94 ? -25.943 7.773 34.440 1.00 52.59 94 GLN A O 1
ATOM 713 N N . SER A 1 95 ? -27.932 7.718 33.439 1.00 43.25 95 SER A N 1
ATOM 714 C CA . SER A 1 95 ? -28.658 8.416 34.497 1.00 43.25 95 SER A CA 1
ATOM 715 C C . SER A 1 95 ? -30.076 7.860 34.577 1.00 43.25 95 SER A C 1
ATOM 717 O O . SER A 1 95 ? -30.978 8.208 33.824 1.00 43.25 95 SER A O 1
ATOM 719 N N . GLY A 1 96 ? -30.264 6.915 35.497 1.00 35.25 96 GLY A N 1
ATOM 720 C CA . GLY A 1 96 ? -31.544 6.235 35.645 1.00 35.25 96 GLY A CA 1
ATOM 721 C C . GLY A 1 96 ? -31.600 5.235 36.790 1.00 35.25 96 GLY A C 1
ATOM 722 O O . GLY A 1 96 ? -32.066 4.122 36.592 1.00 35.25 96 GLY A O 1
ATOM 723 N N . GLN A 1 97 ? -31.154 5.605 37.993 1.00 42.91 97 GLN A N 1
ATOM 724 C CA . GLN A 1 97 ? -31.655 4.967 39.215 1.00 42.91 97 GLN A CA 1
ATOM 725 C C . GLN A 1 97 ? -32.181 6.041 40.163 1.00 42.91 97 GLN A C 1
ATOM 727 O O . GLN A 1 97 ? -31.514 6.500 41.085 1.00 42.91 97 GLN A O 1
ATOM 732 N N . GLY A 1 98 ? -33.428 6.437 39.908 1.00 34.97 98 GLY A N 1
ATOM 733 C CA . GLY A 1 98 ? -34.291 6.953 40.955 1.00 34.97 98 GLY A CA 1
ATOM 734 C C . GLY A 1 98 ? -34.637 5.806 41.901 1.00 34.97 98 GLY A C 1
ATOM 735 O O . GLY A 1 98 ? -35.260 4.824 41.509 1.00 34.97 98 GLY A O 1
ATOM 736 N N . SER A 1 99 ? -34.226 5.919 43.157 1.00 41.12 99 SER A N 1
ATOM 737 C CA . SER A 1 99 ? -34.833 5.173 44.254 1.00 41.12 99 SER A CA 1
ATOM 738 C C . SER A 1 99 ? -35.068 6.139 45.399 1.00 41.12 99 SER A C 1
ATOM 740 O O . SER A 1 99 ? -34.172 6.549 46.132 1.00 41.12 99 SER A O 1
ATOM 742 N N . SER A 1 100 ? -36.328 6.540 45.473 1.00 47.28 100 SER A N 1
ATOM 743 C CA . SER A 1 100 ? -36.978 7.210 46.579 1.00 47.28 100 SER A CA 1
ATOM 744 C C . SER A 1 100 ? -36.781 6.430 47.881 1.00 47.28 100 SER A C 1
ATOM 746 O O . SER A 1 100 ? -37.246 5.303 48.027 1.00 47.28 10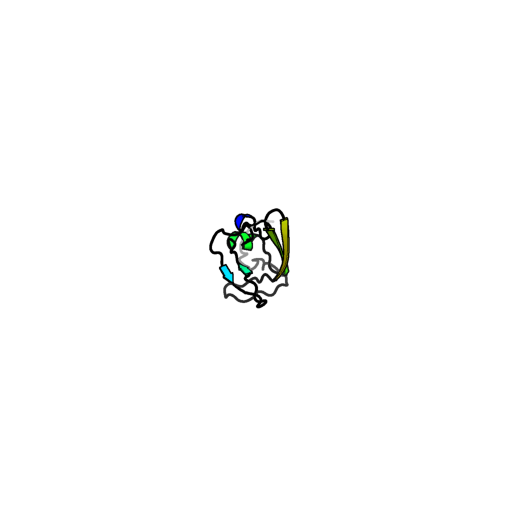0 SER A O 1
ATOM 748 N N . ARG A 1 101 ? -36.133 7.061 48.863 1.00 41.47 101 ARG A N 1
ATOM 749 C CA . ARG A 1 101 ? -36.312 6.771 50.296 1.00 41.47 101 ARG A CA 1
ATOM 750 C C . ARG A 1 101 ? -35.860 7.974 51.120 1.00 41.47 101 ARG A C 1
ATOM 752 O O . ARG A 1 101 ? -34.834 7.971 51.792 1.00 41.47 101 ARG A O 1
ATOM 759 N N . GLY A 1 102 ? -36.637 9.048 51.014 1.00 37.19 102 GLY A N 1
ATOM 760 C CA . GLY A 1 102 ? -36.544 10.189 51.913 1.00 37.19 102 GLY A CA 1
ATOM 761 C C . GLY A 1 102 ? -37.383 9.932 53.155 1.00 37.19 102 GLY A C 1
ATOM 762 O O . GLY A 1 102 ? -38.556 10.273 53.170 1.00 37.19 102 GLY A O 1
ATOM 763 N N . GLU A 1 103 ? -36.789 9.354 54.198 1.00 43.53 103 GLU A N 1
ATOM 764 C CA . GLU A 1 103 ? -37.405 9.353 55.525 1.00 43.53 103 GLU A CA 1
ATOM 765 C C . GLU A 1 103 ? -36.338 9.392 56.622 1.00 43.53 103 GLU A C 1
ATOM 767 O O . GLU A 1 103 ? -35.945 8.380 57.191 1.00 43.53 103 GLU A O 1
ATOM 772 N N . LYS A 1 104 ? -35.847 10.602 56.914 1.00 46.94 104 LYS A N 1
ATOM 773 C CA . LYS A 1 104 ? -35.310 10.964 58.231 1.00 46.94 104 LYS A CA 1
ATOM 774 C C . LYS A 1 104 ? -35.647 12.422 58.515 1.00 46.94 104 LYS A C 1
ATOM 776 O O . LYS A 1 104 ? -34.949 13.332 58.082 1.00 46.94 104 LYS A O 1
ATOM 781 N N . ARG A 1 105 ? -36.721 12.653 59.270 1.00 45.53 105 ARG A N 1
ATOM 782 C CA . ARG A 1 105 ? -36.944 13.925 59.968 1.00 45.53 105 ARG A CA 1
ATOM 783 C C . ARG A 1 105 ? -37.114 13.634 61.446 1.00 45.53 105 ARG A C 1
ATOM 785 O O . ARG A 1 105 ? -38.096 12.996 61.798 1.00 45.53 105 ARG A O 1
ATOM 792 N N . LYS A 1 106 ? -36.175 14.126 62.261 1.00 46.97 106 LYS A N 1
ATOM 793 C CA . LYS A 1 106 ? -36.307 14.665 63.635 1.00 46.97 106 LYS A CA 1
ATOM 794 C C . LYS A 1 106 ? -34.954 15.305 64.017 1.00 46.97 106 LYS A C 1
ATOM 796 O O . LYS A 1 106 ? -33.942 14.820 63.514 1.00 46.97 106 LYS A O 1
ATOM 801 N N . PRO A 1 107 ? -34.866 16.251 64.976 1.00 53.66 107 PRO A N 1
ATOM 802 C CA . PRO A 1 107 ? -35.861 17.199 65.506 1.00 53.66 107 PRO A CA 1
ATOM 803 C C . PRO A 1 107 ? -35.274 18.634 65.703 1.00 53.66 107 PRO A C 1
ATOM 805 O O . PRO A 1 107 ? -34.170 18.913 65.242 1.00 53.66 107 PRO A O 1
ATOM 808 N N . LYS A 1 108 ? -35.997 19.457 66.494 1.00 36.09 108 LYS A N 1
ATOM 809 C CA . LYS A 1 108 ? -35.709 20.787 67.104 1.00 36.09 108 LYS A CA 1
ATOM 810 C C . LYS A 1 108 ? -36.386 21.959 66.384 1.00 36.09 108 LYS A C 1
ATOM 812 O O . LYS A 1 108 ? -36.428 21.965 65.165 1.00 36.09 108 LYS A O 1
ATOM 817 N N . ALA A 1 109 ? -36.876 23.006 67.038 1.00 43.03 109 ALA A N 1
ATOM 818 C CA . ALA A 1 109 ? -37.275 23.320 68.417 1.00 43.03 109 ALA A CA 1
ATOM 819 C C . ALA A 1 109 ? -37.879 24.738 68.324 1.00 43.03 109 ALA A C 1
ATOM 821 O O . ALA A 1 109 ? -37.330 25.530 67.564 1.00 43.03 109 ALA A O 1
ATOM 822 N N . HIS A 1 110 ? -38.960 25.037 69.045 1.00 42.09 110 HIS A N 1
ATOM 823 C CA . HIS A 1 110 ? -39.237 26.314 69.719 1.00 42.09 110 HIS A CA 1
ATOM 824 C C . HIS A 1 110 ? -40.531 26.187 70.520 1.00 42.09 110 HIS A C 1
ATOM 826 O O . HIS A 1 110 ? -41.464 25.528 70.008 1.00 42.09 110 HIS A O 1
#

pLDDT: mean 79.19, std 21.03, range [34.97, 97.88]

Secondary structure (DSSP, 8-state):
----EEEEEEETTEEPPSS--EEE-SSSSSSPEEE----HHHHHTT--SEEEEEEEEEEETTEEEEEEEEEEE--B-TTSPBPPS-------------------------